Protein AF-A0A8C8W284-F1 (afdb_monomer_lite)

Radius of gyration: 21.2 Å; chains: 1; bounding box: 63×49×39 Å

InterPro domains:
  IPR000068 GPCR, family 3, extracellular calcium-sensing receptor-related [PTHR24061] (2-99)
  IPR004073 GPCR, family 3, vomeronasal receptor, type 2 [PR01535] (11-28)
  IPR004073 GPCR, family 3, vomeronasal receptor, type 2 [PR01535] (68-81)
  IPR004073 GPCR, family 3, vomeronasal receptor, type 2 [PR01535] (90-102)
  IPR011500 GPCR, family 3, nine cysteines domain [PF07562] (58-98)
  IPR028082 Periplasmic binding protein-like I [SSF53822] (1-51)
  IPR038550 GPCR, family 3, nine cysteines domain superfamily [G3DSA:2.10.50.30] (60-115)

Sequence (118 aa):
MNQRENLQAEYDIFQIWTFPNGFGLKVKIGEYSPYFPHGQQLHLYEDMIEWATGSRQMPPSVCSADCGPGFRKFLQEGIAACCFDCIPCPENEVSNETSEWPIVIEILIIKPQCEGIP

pLDDT: mean 75.34, std 16.66, range [28.77, 94.44]

Organism: Peromyscus maniculatus bairdii (NCBI:txid230844)

Structure (mmCIF, N/CA/C/O backbone):
data_AF-A0A8C8W284-F1
#
_entry.id   AF-A0A8C8W284-F1
#
loop_
_atom_site.group_PDB
_atom_site.id
_atom_site.type_symbol
_atom_site.label_atom_id
_atom_site.label_alt_id
_atom_site.label_comp_id
_atom_site.label_asym_id
_atom_site.label_entity_id
_atom_site.label_seq_id
_atom_site.pdbx_PDB_ins_code
_atom_site.Cartn_x
_atom_site.Cartn_y
_atom_site.Cartn_z
_atom_site.occupancy
_atom_site.B_iso_or_equiv
_atom_site.auth_seq_id
_atom_site.auth_comp_id
_atom_site.auth_asym_id
_atom_site.auth_atom_id
_atom_site.pdbx_PDB_model_num
ATOM 1 N N . MET A 1 1 ? 35.512 24.081 -9.478 1.00 39.09 1 MET A N 1
ATOM 2 C CA . MET A 1 1 ? 35.175 22.705 -9.896 1.00 39.09 1 MET A CA 1
ATOM 3 C C . MET A 1 1 ? 34.786 21.926 -8.654 1.00 39.09 1 MET A C 1
ATOM 5 O O . MET A 1 1 ? 35.668 21.508 -7.920 1.00 39.09 1 MET A O 1
ATOM 9 N N . ASN A 1 2 ? 33.496 21.843 -8.343 1.00 44.72 2 ASN A N 1
ATOM 10 C CA . ASN A 1 2 ? 33.002 20.983 -7.271 1.00 44.72 2 ASN A CA 1
ATOM 11 C C . ASN A 1 2 ? 31.501 20.787 -7.467 1.00 44.72 2 ASN A C 1
ATOM 13 O O . ASN A 1 2 ? 30.723 21.628 -7.030 1.00 44.72 2 ASN A O 1
ATOM 17 N N . GLN A 1 3 ? 31.106 19.712 -8.137 1.00 47.75 3 GLN A N 1
ATOM 18 C CA . GLN A 1 3 ? 29.785 19.136 -7.954 1.00 47.75 3 GLN A CA 1
ATOM 19 C C . GLN A 1 3 ? 29.983 17.631 -7.928 1.00 47.75 3 GLN A C 1
ATOM 21 O O . GLN A 1 3 ? 30.464 17.046 -8.892 1.00 47.75 3 GLN A O 1
ATOM 26 N N . ARG A 1 4 ? 29.685 17.024 -6.776 1.00 52.28 4 ARG A N 1
ATOM 27 C CA . ARG A 1 4 ? 29.384 15.599 -6.703 1.00 52.28 4 ARG A CA 1
ATOM 28 C C . ARG A 1 4 ? 28.293 15.363 -7.740 1.00 52.28 4 ARG A C 1
ATOM 30 O O . ARG A 1 4 ? 27.173 15.819 -7.529 1.00 52.28 4 ARG A O 1
ATOM 37 N N . GLU A 1 5 ? 28.646 14.751 -8.863 1.00 54.53 5 GLU A N 1
ATOM 38 C CA . GLU A 1 5 ? 27.683 14.255 -9.836 1.00 54.53 5 GLU A CA 1
ATOM 39 C C . GLU A 1 5 ? 26.745 13.323 -9.070 1.00 54.53 5 GLU A C 1
ATOM 41 O O . GLU A 1 5 ? 27.113 12.220 -8.665 1.00 54.53 5 GLU A O 1
ATOM 46 N N . ASN A 1 6 ? 25.560 13.832 -8.746 1.00 58.44 6 ASN A N 1
ATOM 47 C CA . ASN A 1 6 ? 24.492 13.043 -8.172 1.00 58.44 6 ASN A CA 1
ATOM 48 C C . ASN A 1 6 ? 24.008 12.160 -9.320 1.00 58.44 6 ASN A C 1
ATOM 50 O O . ASN A 1 6 ? 23.212 12.604 -10.146 1.00 58.44 6 ASN A O 1
ATOM 54 N N . LEU A 1 7 ? 24.597 10.970 -9.446 1.00 63.91 7 LEU A N 1
ATOM 55 C CA . LEU A 1 7 ? 24.172 9.958 -10.404 1.00 63.91 7 LEU A CA 1
ATOM 56 C C . LEU A 1 7 ? 22.776 9.497 -9.981 1.00 63.91 7 LEU A C 1
ATOM 58 O O . LEU A 1 7 ? 22.605 8.530 -9.242 1.00 63.91 7 LEU A O 1
ATOM 62 N N . GLN A 1 8 ? 21.778 10.264 -10.397 1.00 73.75 8 GLN A N 1
ATOM 63 C CA . GLN A 1 8 ? 20.377 9.920 -10.288 1.00 73.75 8 GLN A CA 1
ATOM 64 C C . GLN A 1 8 ? 20.140 8.721 -11.209 1.00 73.75 8 GLN A C 1
ATOM 66 O O . GLN A 1 8 ? 20.090 8.865 -12.422 1.00 73.75 8 GLN A O 1
ATOM 71 N N . ALA A 1 9 ? 20.112 7.525 -10.625 1.00 83.12 9 ALA A N 1
ATOM 72 C CA . ALA A 1 9 ? 19.961 6.281 -11.364 1.00 83.12 9 ALA A CA 1
ATOM 73 C C . ALA A 1 9 ? 18.483 5.945 -11.594 1.00 83.12 9 ALA A C 1
ATOM 75 O O . ALA A 1 9 ? 17.633 6.198 -10.736 1.00 83.12 9 ALA A O 1
ATOM 76 N N . GLU A 1 10 ? 18.209 5.347 -12.748 1.00 92.56 10 GLU A N 1
ATOM 77 C CA . GLU A 1 10 ? 16.928 4.726 -13.070 1.00 92.56 10 GLU A CA 1
ATOM 78 C C . GLU A 1 10 ? 16.931 3.271 -12.593 1.00 92.56 10 GLU A C 1
ATOM 80 O O . GLU A 1 10 ? 17.978 2.615 -12.567 1.00 92.56 10 GLU A O 1
ATOM 85 N N . TYR A 1 11 ? 15.765 2.764 -12.200 1.00 92.06 11 TYR A N 1
ATOM 86 C CA . TYR A 1 11 ? 15.625 1.406 -11.682 1.00 92.06 11 TYR A CA 1
ATOM 87 C C . TYR A 1 11 ? 14.472 0.680 -12.359 1.00 92.06 11 TYR A C 1
ATOM 89 O O . TYR A 1 11 ? 13.357 1.186 -12.405 1.00 92.06 11 TYR A O 1
ATOM 97 N N . ASP A 1 12 ? 14.720 -0.551 -12.796 1.00 94.25 12 ASP A N 1
ATOM 98 C CA . ASP A 1 12 ? 13.664 -1.479 -13.187 1.00 94.25 12 ASP A CA 1
ATOM 99 C C . ASP A 1 12 ? 13.098 -2.190 -11.951 1.00 94.25 12 ASP A C 1
ATOM 101 O O . ASP A 1 12 ? 13.844 -2.693 -11.102 1.00 94.25 12 ASP A O 1
ATOM 105 N N . ILE A 1 13 ? 11.774 -2.294 -11.874 1.00 93.44 13 ILE A N 1
ATOM 106 C CA . ILE A 1 13 ? 11.057 -2.960 -10.784 1.00 93.44 13 ILE A CA 1
ATOM 107 C C . ILE A 1 13 ? 10.578 -4.317 -11.280 1.00 93.44 13 ILE A C 1
ATOM 109 O O . ILE A 1 13 ? 9.934 -4.423 -12.325 1.00 93.44 13 ILE A O 1
ATOM 113 N N . PHE A 1 14 ? 10.879 -5.369 -10.520 1.00 92.31 14 PHE A N 1
ATOM 114 C CA . PHE A 1 14 ? 10.547 -6.739 -10.889 1.00 92.31 14 PHE A CA 1
ATOM 115 C C . PHE A 1 14 ? 9.738 -7.443 -9.809 1.00 92.31 14 PHE A C 1
ATOM 117 O O . PHE A 1 14 ? 10.012 -7.292 -8.619 1.00 92.31 14 PHE A O 1
ATOM 124 N N . GLN A 1 15 ? 8.818 -8.296 -10.246 1.00 90.69 15 GLN A N 1
ATOM 125 C CA . GLN A 1 15 ? 8.136 -9.273 -9.412 1.00 90.69 15 GLN A CA 1
ATOM 126 C C . GLN A 1 15 ? 8.658 -10.675 -9.734 1.00 90.69 15 GLN A C 1
ATOM 128 O O . GLN A 1 15 ? 8.998 -10.977 -10.880 1.00 90.69 15 GLN A O 1
ATOM 133 N N . ILE A 1 16 ? 8.737 -11.535 -8.720 1.00 89.56 16 ILE A N 1
ATOM 134 C CA . ILE A 1 16 ? 9.076 -12.949 -8.895 1.00 89.56 16 ILE A CA 1
ATOM 135 C C . ILE A 1 16 ? 7.788 -13.753 -8.761 1.00 89.56 16 ILE A C 1
ATOM 137 O O . ILE A 1 16 ? 7.183 -13.786 -7.691 1.00 89.56 16 ILE A O 1
ATOM 141 N N . TRP A 1 17 ? 7.371 -14.392 -9.846 1.00 87.00 17 TRP A N 1
ATOM 142 C CA . TRP A 1 17 ? 6.216 -15.279 -9.869 1.00 87.00 17 TRP A CA 1
ATOM 143 C C . TRP A 1 17 ? 6.655 -16.693 -9.537 1.00 87.00 17 TRP A C 1
ATOM 145 O O . TRP A 1 17 ? 7.441 -17.290 -10.275 1.00 87.00 17 TRP A O 1
ATOM 155 N N . THR A 1 18 ? 6.140 -17.222 -8.434 1.00 84.31 18 THR A N 1
ATOM 156 C CA . THR A 1 18 ? 6.424 -18.587 -7.992 1.00 84.31 18 THR A CA 1
ATOM 157 C C . THR A 1 18 ? 5.298 -19.501 -8.444 1.00 84.31 18 THR A C 1
ATOM 159 O O . THR A 1 18 ? 4.155 -19.360 -8.012 1.00 84.31 18 THR A O 1
ATOM 162 N N . PHE A 1 19 ? 5.624 -20.456 -9.303 1.00 82.00 19 PHE A N 1
ATOM 163 C CA . PHE A 1 19 ? 4.684 -21.456 -9.786 1.00 82.00 19 PHE A CA 1
ATOM 164 C C . PHE A 1 19 ? 4.695 -22.699 -8.878 1.00 82.00 19 PHE A C 1
ATOM 166 O O . PHE A 1 19 ? 5.719 -23.004 -8.260 1.00 82.00 19 PHE A O 1
ATOM 173 N N . PRO A 1 20 ? 3.590 -23.471 -8.809 1.00 80.06 20 PRO A N 1
ATOM 174 C CA . PRO A 1 20 ? 3.477 -24.638 -7.923 1.00 80.06 20 PRO A CA 1
ATOM 175 C C . PRO A 1 20 ? 4.546 -25.721 -8.138 1.00 80.06 20 PRO A C 1
ATOM 177 O O . PRO A 1 20 ? 4.829 -26.506 -7.241 1.00 80.06 20 PRO A O 1
ATOM 180 N N . ASN A 1 21 ? 5.155 -25.765 -9.323 1.00 84.50 21 ASN A N 1
ATOM 181 C CA . ASN A 1 21 ? 6.250 -26.671 -9.675 1.00 84.50 21 ASN A CA 1
ATOM 182 C C . ASN A 1 21 ? 7.631 -26.203 -9.163 1.00 84.50 21 ASN A C 1
ATOM 184 O O . ASN A 1 21 ? 8.641 -26.806 -9.518 1.00 84.50 21 ASN A O 1
ATOM 188 N N . GLY A 1 22 ? 7.690 -25.129 -8.368 1.00 79.38 22 GLY A N 1
ATOM 189 C CA . GLY A 1 22 ? 8.933 -24.543 -7.859 1.00 79.38 22 GLY A CA 1
ATOM 190 C C . GLY A 1 22 ? 9.680 -23.682 -8.880 1.00 79.38 22 GLY A C 1
ATOM 191 O O . GLY A 1 22 ? 10.789 -23.230 -8.602 1.00 79.38 22 GLY A O 1
ATOM 192 N N . PHE A 1 23 ? 9.097 -23.443 -10.059 1.00 85.31 23 PHE A N 1
ATOM 193 C CA . PHE A 1 23 ? 9.660 -22.535 -11.051 1.00 85.31 23 PHE A CA 1
ATOM 194 C C . PHE A 1 23 ? 9.403 -21.080 -10.647 1.00 85.31 23 PHE A C 1
ATOM 196 O O . PHE A 1 23 ? 8.294 -20.731 -10.246 1.00 85.31 23 PHE A O 1
ATOM 203 N N . GLY A 1 24 ? 10.427 -20.236 -10.768 1.00 87.69 24 GLY A N 1
ATOM 204 C CA . GLY A 1 24 ? 10.344 -18.800 -10.523 1.00 87.69 24 GLY A CA 1
ATOM 205 C C . GLY A 1 24 ? 10.544 -18.019 -11.817 1.00 87.69 24 GLY A C 1
ATOM 206 O O . GLY A 1 24 ? 11.563 -18.204 -12.482 1.00 87.69 24 GLY A O 1
ATOM 207 N N . LEU A 1 25 ? 9.615 -17.127 -12.162 1.00 89.31 25 LEU A N 1
ATOM 208 C CA . LEU A 1 25 ? 9.769 -16.206 -13.290 1.00 89.31 25 LEU A CA 1
ATOM 209 C C . LEU A 1 25 ? 9.959 -14.779 -12.784 1.00 89.31 25 LEU A C 1
ATOM 211 O O . LEU A 1 25 ? 9.135 -14.269 -12.032 1.00 89.31 25 LEU A O 1
ATOM 215 N N . LYS A 1 26 ? 11.035 -14.120 -13.220 1.00 91.19 26 LYS A N 1
ATOM 216 C CA . LYS A 1 26 ? 11.270 -12.699 -12.948 1.00 91.19 26 LYS A CA 1
ATOM 217 C C . LYS A 1 26 ? 10.612 -11.862 -14.046 1.00 91.19 26 LYS A C 1
ATOM 219 O O . LYS A 1 26 ? 11.055 -11.908 -15.192 1.00 91.19 26 LYS A O 1
ATOM 224 N N . VAL A 1 27 ? 9.590 -11.091 -13.691 1.00 91.00 27 VAL A N 1
ATOM 225 C CA . VAL A 1 27 ? 8.801 -10.256 -14.612 1.00 91.00 27 VAL A CA 1
ATOM 226 C C . VAL A 1 27 ? 9.027 -8.784 -14.272 1.00 91.00 27 VAL A C 1
ATOM 228 O O . VAL A 1 27 ? 8.962 -8.419 -13.099 1.00 91.00 27 VAL A O 1
ATOM 231 N N . LYS A 1 28 ? 9.339 -7.934 -15.264 1.00 92.56 28 LYS A N 1
ATOM 232 C CA . LYS A 1 28 ? 9.420 -6.473 -15.064 1.00 92.56 28 LYS A CA 1
ATOM 233 C C . LYS A 1 28 ? 7.995 -5.941 -14.928 1.00 92.56 28 LYS A C 1
ATOM 235 O O . LYS A 1 28 ? 7.198 -6.132 -15.837 1.00 92.56 28 LYS A O 1
ATOM 240 N N . ILE A 1 29 ? 7.699 -5.281 -13.814 1.00 93.50 29 ILE A N 1
ATOM 241 C CA . ILE A 1 29 ? 6.369 -4.735 -13.493 1.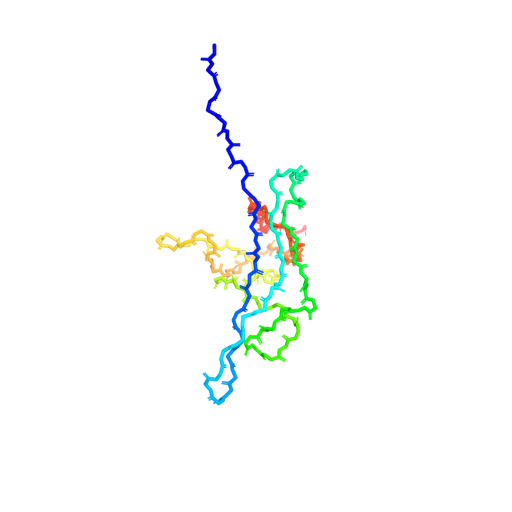00 93.50 29 ILE A CA 1
ATOM 242 C C . ILE A 1 29 ? 6.360 -3.208 -13.407 1.00 93.50 29 ILE A C 1
ATOM 244 O O . ILE A 1 29 ? 5.324 -2.612 -13.139 1.00 93.50 29 ILE A O 1
ATOM 248 N N . GLY A 1 30 ? 7.502 -2.560 -13.623 1.00 92.75 30 GLY A N 1
ATOM 249 C CA . GLY A 1 30 ? 7.568 -1.110 -13.624 1.00 92.75 30 GLY A CA 1
ATOM 250 C C . GLY A 1 30 ? 8.984 -0.576 -13.664 1.00 92.75 30 GLY A C 1
ATOM 251 O O . GLY A 1 30 ? 9.950 -1.323 -13.843 1.00 92.75 30 GLY A O 1
ATOM 252 N N . GLU A 1 31 ? 9.085 0.728 -13.482 1.00 94.44 31 GLU A N 1
ATOM 253 C CA . GLU A 1 31 ? 10.331 1.474 -13.496 1.00 94.44 31 GLU A CA 1
ATOM 254 C C . GLU A 1 31 ? 10.240 2.717 -12.615 1.00 94.44 31 GLU A C 1
ATOM 256 O O . GLU A 1 31 ? 9.165 3.273 -12.378 1.00 94.44 31 GLU A O 1
ATOM 261 N N . TYR A 1 32 ? 11.391 3.134 -12.108 1.00 91.81 32 TYR A N 1
ATOM 262 C CA . TYR A 1 32 ? 11.562 4.372 -11.376 1.00 91.81 32 TYR A CA 1
ATOM 263 C C . TYR A 1 32 ? 12.580 5.243 -12.097 1.00 91.81 32 TYR A C 1
ATOM 265 O O . TYR A 1 32 ? 13.698 4.794 -12.364 1.00 91.81 32 TYR A O 1
ATOM 273 N N . SER A 1 33 ? 12.220 6.500 -12.342 1.00 91.69 33 SER A N 1
ATOM 274 C CA . SER A 1 33 ? 13.128 7.489 -12.906 1.00 91.69 33 SER A CA 1
ATOM 275 C C . SER A 1 33 ? 13.036 8.810 -12.131 1.00 91.69 33 SER A C 1
ATOM 277 O O . SER A 1 33 ? 11.972 9.431 -12.062 1.00 91.69 33 SER A O 1
ATOM 279 N N . PRO A 1 34 ? 14.147 9.271 -11.526 1.00 88.81 34 PRO A N 1
ATOM 280 C CA . PRO A 1 34 ? 14.167 10.486 -10.712 1.00 88.81 34 PRO A CA 1
ATOM 281 C C . PRO A 1 34 ? 13.996 11.768 -11.540 1.00 88.81 34 PRO A C 1
ATOM 283 O O . PRO A 1 34 ? 13.799 12.834 -10.958 1.00 88.81 34 PRO A O 1
ATOM 286 N N . TYR A 1 35 ? 14.068 11.666 -12.871 1.00 87.75 35 TYR A N 1
ATOM 287 C CA . TYR A 1 35 ? 13.972 12.786 -13.803 1.00 87.75 35 TYR A CA 1
ATOM 288 C C . TYR A 1 35 ? 12.536 13.287 -14.018 1.00 87.75 35 TYR A C 1
ATOM 290 O O . TYR A 1 35 ? 12.348 14.377 -14.560 1.00 87.75 35 TYR A O 1
ATOM 298 N N . PHE A 1 36 ? 11.524 12.525 -13.592 1.00 84.56 36 PHE A N 1
ATOM 299 C CA . PHE A 1 36 ? 10.126 12.951 -13.654 1.00 84.56 36 PHE A CA 1
ATOM 300 C C . PHE A 1 36 ? 9.735 13.873 -12.486 1.00 84.56 36 PHE A C 1
ATOM 302 O O . PHE A 1 36 ? 10.378 13.851 -11.430 1.00 84.56 36 PHE A O 1
ATOM 309 N N . PRO A 1 37 ? 8.659 14.672 -12.640 1.00 86.62 37 PRO A N 1
ATOM 310 C CA . PRO A 1 37 ? 8.096 15.465 -11.552 1.00 86.62 37 PRO A CA 1
ATOM 311 C C . PRO A 1 37 ? 7.746 14.619 -10.321 1.00 86.62 37 PRO A C 1
ATOM 313 O O . PRO A 1 37 ? 7.407 13.437 -10.429 1.00 86.62 37 PRO A O 1
ATOM 316 N N . HIS A 1 38 ? 7.777 15.246 -9.142 1.00 82.06 38 HIS A N 1
ATOM 317 C CA . HIS A 1 38 ? 7.348 14.610 -7.896 1.00 82.06 38 HIS A CA 1
ATOM 318 C C . HIS A 1 38 ? 5.955 13.979 -8.046 1.00 82.06 38 HIS A C 1
ATOM 320 O O . HIS A 1 38 ? 5.031 14.606 -8.560 1.00 82.06 38 HIS A O 1
ATOM 326 N N . GLY A 1 39 ? 5.830 12.723 -7.610 1.00 81.56 39 GLY A N 1
ATOM 327 C CA . GLY A 1 39 ? 4.605 11.924 -7.734 1.00 81.56 39 GLY A CA 1
ATOM 328 C C . GLY A 1 39 ? 4.482 11.119 -9.035 1.00 81.56 39 GLY A C 1
ATOM 329 O O . GLY A 1 39 ? 3.635 10.238 -9.105 1.00 81.56 39 GLY A O 1
ATOM 330 N N . GLN A 1 40 ? 5.338 11.361 -10.0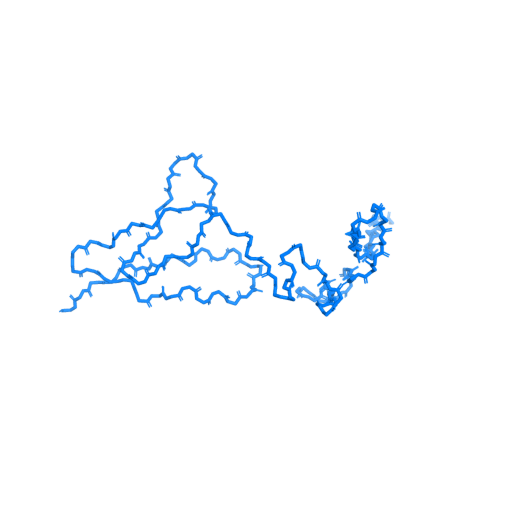35 1.00 84.88 40 GLN A N 1
ATOM 331 C CA . GLN A 1 40 ? 5.345 10.638 -11.322 1.00 84.88 40 GLN A CA 1
ATOM 332 C C . GLN A 1 40 ? 6.635 9.841 -11.562 1.00 84.88 40 GLN A C 1
ATOM 334 O O . GLN A 1 40 ? 6.827 9.255 -12.621 1.00 84.88 40 GLN A O 1
ATOM 339 N N . GLN A 1 41 ? 7.534 9.825 -10.580 1.00 90.69 41 GLN A N 1
ATOM 340 C CA . GLN A 1 41 ? 8.835 9.158 -10.674 1.00 90.69 41 GLN A CA 1
ATOM 341 C C . GLN A 1 41 ? 8.725 7.634 -10.690 1.00 90.69 41 GLN A C 1
ATOM 343 O O . GLN A 1 41 ? 9.641 6.971 -11.161 1.00 90.69 41 GLN A O 1
ATOM 348 N N . LEU A 1 42 ? 7.624 7.086 -10.174 1.00 91.19 42 LEU A N 1
ATOM 349 C CA . LEU A 1 42 ? 7.335 5.661 -10.147 1.00 91.19 42 LEU A CA 1
ATOM 350 C C . LEU A 1 42 ? 6.245 5.345 -11.169 1.00 91.19 42 LEU A C 1
ATOM 352 O O . LEU A 1 42 ? 5.150 5.901 -11.094 1.00 91.19 42 LEU A O 1
ATOM 356 N N . HIS A 1 43 ? 6.525 4.405 -12.064 1.00 90.69 43 HIS A N 1
ATOM 357 C CA . HIS A 1 43 ? 5.554 3.886 -13.013 1.00 90.69 43 HIS A CA 1
ATOM 358 C C . HIS A 1 43 ? 5.431 2.371 -12.846 1.00 90.69 43 HIS A C 1
ATOM 360 O O . HIS A 1 43 ? 6.423 1.646 -12.934 1.00 90.69 43 HIS A O 1
ATOM 366 N N . LEU A 1 44 ? 4.217 1.890 -12.581 1.00 89.69 44 LEU A N 1
ATOM 367 C CA . LEU A 1 44 ? 3.907 0.474 -12.395 1.00 89.69 44 LEU A CA 1
ATOM 368 C C . LEU A 1 44 ? 2.861 0.040 -13.423 1.00 89.69 44 LEU A C 1
ATOM 370 O O . LEU A 1 44 ? 1.878 0.739 -13.654 1.00 89.69 44 LEU A O 1
ATOM 374 N N . TYR A 1 45 ? 3.060 -1.132 -14.015 1.00 88.44 45 TYR A N 1
ATOM 375 C CA . TYR A 1 45 ? 2.092 -1.759 -14.906 1.00 88.44 45 TYR A CA 1
ATOM 376 C C . TYR A 1 45 ? 1.158 -2.637 -14.068 1.00 88.44 45 TYR A C 1
ATOM 378 O O . TYR A 1 45 ? 1.429 -3.821 -13.881 1.00 88.44 45 TYR A O 1
ATOM 386 N N . GLU A 1 46 ? 0.080 -2.060 -13.531 1.00 82.81 46 GLU A N 1
ATOM 387 C CA . GLU A 1 46 ? -0.839 -2.753 -12.607 1.00 82.81 46 GLU A CA 1
ATOM 388 C C . GLU A 1 46 ? -1.384 -4.075 -13.171 1.00 82.81 46 GLU A C 1
ATOM 390 O O . GLU A 1 46 ? -1.444 -5.071 -12.454 1.00 82.81 46 GLU A O 1
ATOM 395 N N . ASP A 1 47 ? -1.673 -4.123 -14.475 1.00 83.69 47 ASP A N 1
ATOM 396 C CA . ASP A 1 47 ? -2.150 -5.327 -15.171 1.00 83.69 47 ASP A CA 1
ATOM 397 C C . ASP A 1 47 ? -1.129 -6.481 -15.201 1.00 83.69 47 ASP A C 1
ATOM 399 O O . ASP A 1 47 ? -1.493 -7.617 -15.511 1.00 83.69 47 ASP A O 1
ATOM 403 N N . MET A 1 48 ? 0.148 -6.204 -14.916 1.00 84.06 48 MET A N 1
ATOM 404 C CA . MET A 1 48 ? 1.225 -7.199 -14.859 1.00 84.06 48 MET A CA 1
ATOM 405 C C . MET A 1 48 ? 1.559 -7.641 -13.430 1.00 84.06 48 MET A C 1
ATOM 407 O O . MET A 1 48 ? 2.473 -8.444 -13.249 1.00 84.06 48 MET A O 1
ATOM 411 N N . ILE A 1 49 ? 0.881 -7.113 -12.410 1.00 85.00 49 ILE A N 1
ATOM 412 C CA . ILE A 1 49 ? 1.147 -7.475 -11.017 1.00 85.00 49 ILE A CA 1
ATOM 413 C C . ILE A 1 49 ? 0.248 -8.645 -10.624 1.00 85.00 49 ILE A C 1
ATOM 415 O O . ILE A 1 49 ? -0.976 -8.536 -10.600 1.00 85.00 49 ILE A O 1
ATOM 419 N N . GLU A 1 50 ? 0.869 -9.762 -10.257 1.00 83.50 50 GLU A N 1
ATOM 420 C CA . GLU A 1 50 ? 0.164 -10.944 -9.764 1.00 83.50 50 GLU A CA 1
ATOM 421 C C . GLU A 1 50 ? 0.206 -10.974 -8.235 1.00 83.50 50 GLU A C 1
ATOM 423 O O . GLU A 1 50 ? 1.274 -11.052 -7.621 1.00 83.50 50 GLU A O 1
ATOM 428 N N . TRP A 1 51 ? -0.959 -10.905 -7.595 1.00 83.69 51 TRP A N 1
ATOM 429 C CA . TRP A 1 51 ? -1.062 -10.948 -6.138 1.00 83.69 51 TRP A CA 1
ATOM 430 C C . TRP A 1 51 ? -1.242 -12.379 -5.635 1.00 83.69 51 TRP A C 1
ATOM 432 O O . TRP A 1 51 ? -1.984 -13.178 -6.204 1.00 83.69 51 TRP A O 1
ATOM 442 N N . ALA A 1 52 ? -0.626 -12.693 -4.493 1.00 75.00 52 ALA A N 1
ATOM 443 C CA . ALA A 1 52 ? -0.715 -14.020 -3.873 1.00 75.00 52 ALA A CA 1
ATOM 444 C C . ALA A 1 52 ? -2.146 -14.422 -3.462 1.00 75.00 52 ALA A C 1
ATOM 446 O O . ALA A 1 52 ? -2.417 -15.596 -3.228 1.00 75.00 52 ALA A O 1
ATOM 447 N N . THR A 1 53 ? -3.067 -13.461 -3.380 1.00 72.25 53 THR A N 1
ATOM 448 C CA . THR A 1 53 ? -4.491 -13.683 -3.102 1.00 72.25 53 THR A CA 1
ATOM 449 C C . THR A 1 53 ? -5.243 -14.321 -4.274 1.00 72.25 53 THR A C 1
ATOM 451 O O . THR A 1 53 ? -6.388 -14.731 -4.096 1.00 72.25 53 THR A O 1
ATOM 454 N N . GLY A 1 54 ? -4.642 -14.393 -5.470 1.00 72.31 54 GLY A N 1
ATOM 455 C CA . GLY A 1 54 ? -5.309 -14.854 -6.694 1.00 72.31 54 GLY A CA 1
ATOM 456 C C . GLY A 1 54 ? -6.313 -13.846 -7.270 1.00 72.31 54 GLY A C 1
ATOM 457 O O . GLY A 1 54 ? -7.014 -14.152 -8.232 1.00 72.31 54 GLY A O 1
ATOM 458 N N . SER A 1 55 ? -6.396 -12.646 -6.686 1.00 73.50 55 SER A N 1
ATOM 459 C CA . SER A 1 55 ? -7.189 -11.522 -7.184 1.00 73.50 55 SER A CA 1
ATOM 460 C C . SER A 1 55 ? -6.305 -10.534 -7.938 1.00 73.50 55 SER A C 1
ATOM 462 O O . SER A 1 55 ? -5.177 -10.282 -7.533 1.00 73.50 55 SER A O 1
ATOM 464 N N . ARG A 1 56 ? -6.850 -9.871 -8.966 1.00 73.69 56 ARG A N 1
ATOM 465 C CA . ARG A 1 56 ? -6.189 -8.703 -9.586 1.00 73.69 56 ARG A CA 1
ATOM 466 C C . ARG A 1 56 ? -6.213 -7.453 -8.702 1.00 73.69 56 ARG A C 1
ATOM 468 O O . ARG A 1 56 ? -5.501 -6.496 -8.963 1.00 73.69 56 ARG A O 1
ATOM 475 N N . GLN A 1 57 ? -7.047 -7.451 -7.664 1.00 77.44 57 GLN A N 1
ATOM 476 C CA . GLN A 1 57 ? -7.115 -6.354 -6.707 1.00 77.44 57 GLN A CA 1
ATOM 477 C C . GLN A 1 57 ? -5.932 -6.411 -5.742 1.00 77.44 57 GLN A C 1
ATOM 479 O O . GLN A 1 57 ? -5.632 -7.476 -5.196 1.00 77.44 57 GLN A O 1
ATOM 484 N N . MET A 1 58 ? -5.312 -5.249 -5.524 1.00 79.06 58 MET A N 1
ATOM 485 C CA . MET A 1 58 ? -4.255 -5.058 -4.538 1.00 79.06 58 MET A CA 1
ATOM 486 C C . MET A 1 58 ? -4.768 -5.434 -3.142 1.00 79.06 58 MET A C 1
ATOM 488 O O . MET A 1 58 ? -5.788 -4.892 -2.706 1.00 79.06 58 MET A O 1
ATOM 492 N N . PRO A 1 59 ? -4.087 -6.342 -2.424 1.00 77.81 59 PRO A N 1
ATOM 493 C CA . PRO A 1 59 ? -4.483 -6.689 -1.075 1.00 77.81 59 PRO A CA 1
ATOM 494 C C . PRO A 1 59 ? -4.249 -5.494 -0.141 1.00 77.81 59 PRO A C 1
ATOM 496 O O . PRO A 1 59 ? -3.223 -4.814 -0.251 1.00 77.81 59 PRO A O 1
ATOM 499 N N . PRO A 1 60 ? -5.160 -5.237 0.810 1.00 79.56 60 PRO A N 1
ATOM 500 C CA . PRO A 1 60 ? -4.928 -4.220 1.819 1.00 79.56 60 PRO A CA 1
ATOM 501 C C . PRO A 1 60 ? -3.726 -4.621 2.684 1.00 79.56 60 PRO A C 1
ATOM 503 O O . PRO A 1 60 ? -3.657 -5.737 3.195 1.00 79.56 60 PRO A O 1
ATOM 506 N N . SER A 1 61 ? -2.788 -3.693 2.867 1.00 81.81 61 SER A N 1
ATOM 507 C CA . SER A 1 61 ? -1.619 -3.858 3.741 1.00 81.81 61 SER A CA 1
ATOM 508 C C . SER A 1 61 ? -1.687 -2.872 4.909 1.00 81.81 61 SER A C 1
ATOM 510 O O . SER A 1 61 ? -0.773 -2.075 5.126 1.00 81.81 61 SER A O 1
ATOM 512 N N . VAL A 1 62 ? -2.800 -2.897 5.641 1.00 80.44 62 VAL A N 1
ATOM 513 C CA . VAL A 1 62 ? -3.042 -2.031 6.803 1.00 80.44 62 VAL A CA 1
ATOM 514 C C . VAL A 1 62 ? -2.922 -2.823 8.102 1.00 80.44 62 VAL A C 1
ATOM 516 O O . VAL A 1 62 ? -3.268 -4.000 8.151 1.00 80.44 62 VAL A O 1
ATOM 519 N N . CYS A 1 63 ? -2.426 -2.176 9.159 1.00 80.81 63 CYS A N 1
ATOM 520 C CA . CYS A 1 63 ? -2.347 -2.780 10.492 1.00 80.81 63 CYS A CA 1
ATOM 521 C C . CYS A 1 63 ? -3.726 -2.865 11.161 1.00 80.81 63 CYS A C 1
ATOM 523 O O . CYS A 1 63 ? -4.091 -3.893 11.723 1.00 80.81 63 CYS A O 1
ATOM 525 N N . SER A 1 64 ? -4.496 -1.783 11.039 1.00 82.81 64 SER A N 1
ATOM 526 C CA . SER A 1 64 ? -5.871 -1.671 11.512 1.00 82.81 64 SER A CA 1
ATOM 527 C C . SER A 1 64 ? -6.752 -1.224 10.356 1.00 82.81 64 SER A C 1
ATOM 529 O O . SER A 1 64 ? -6.380 -0.319 9.608 1.00 82.81 64 SER A O 1
ATOM 531 N N . ALA A 1 65 ? -7.916 -1.855 10.208 1.00 83.25 65 ALA A N 1
ATOM 532 C CA . ALA A 1 65 ? -8.936 -1.383 9.280 1.00 83.25 65 ALA A CA 1
ATOM 533 C C . ALA A 1 65 ? -9.476 -0.018 9.729 1.00 83.25 65 ALA A C 1
ATOM 535 O O . ALA A 1 65 ? -9.434 0.319 10.915 1.00 83.25 65 ALA A O 1
ATOM 536 N N . ASP A 1 66 ? -9.992 0.767 8.788 1.00 78.44 66 ASP A N 1
ATOM 537 C CA . ASP A 1 66 ? -10.610 2.046 9.113 1.00 78.44 66 ASP A CA 1
ATOM 538 C C . ASP A 1 66 ? -11.846 1.877 10.008 1.00 78.44 66 ASP A C 1
ATOM 540 O O . ASP A 1 66 ? -12.598 0.906 9.909 1.00 78.44 66 ASP A O 1
ATOM 544 N N . CYS A 1 67 ? -12.043 2.840 10.910 1.00 80.62 67 CYS A N 1
ATOM 545 C CA . CYS A 1 67 ? -13.177 2.824 11.823 1.00 80.62 67 CYS A CA 1
ATOM 546 C C . CYS A 1 67 ? -14.447 3.241 11.087 1.00 80.62 67 CYS A C 1
ATOM 548 O O . CYS A 1 67 ? -14.462 4.256 10.394 1.00 80.62 67 CYS A O 1
ATOM 550 N N . GLY A 1 68 ? -15.512 2.462 11.264 1.00 79.25 68 GLY A N 1
ATOM 551 C CA . GLY A 1 68 ? -16.826 2.803 10.736 1.00 79.25 68 GLY A CA 1
ATOM 552 C C . GLY A 1 68 ? -17.496 3.957 11.495 1.00 79.25 68 GLY A C 1
ATOM 553 O O . GLY A 1 68 ? -16.989 4.409 12.530 1.00 79.25 68 GLY A O 1
ATOM 554 N N . PRO A 1 69 ? -18.668 4.405 11.015 1.00 79.25 69 PRO A N 1
ATOM 555 C CA . PRO A 1 69 ? -19.427 5.472 11.651 1.00 79.25 69 PRO A CA 1
ATOM 556 C C . PRO A 1 69 ? -19.706 5.200 13.132 1.00 79.25 69 PRO A C 1
ATOM 558 O O . PRO A 1 69 ? -19.997 4.071 13.529 1.00 79.25 69 PRO A O 1
ATOM 561 N N . GLY A 1 70 ? -19.612 6.244 13.956 1.00 79.25 70 GLY A N 1
ATOM 562 C CA . GLY A 1 70 ? -19.782 6.148 15.413 1.00 79.25 70 GLY A CA 1
ATOM 563 C C . GLY A 1 70 ? -18.566 5.618 16.189 1.00 79.25 70 GLY A C 1
ATOM 564 O O . GLY A 1 70 ? -18.629 5.537 17.415 1.00 79.25 70 GLY A O 1
ATOM 565 N N . PHE A 1 71 ? -17.452 5.304 15.517 1.00 82.06 71 PHE A N 1
ATOM 566 C CA . PHE A 1 71 ? -16.191 4.924 16.157 1.00 82.06 71 PHE A CA 1
ATOM 567 C C . PHE A 1 71 ? -15.076 5.927 15.840 1.00 82.06 71 PHE A C 1
ATOM 569 O O . PHE A 1 71 ? -14.973 6.446 14.727 1.00 82.06 71 PHE A O 1
ATOM 576 N N . ARG A 1 72 ? -14.197 6.164 16.817 1.00 82.50 72 ARG A N 1
ATOM 577 C CA . ARG A 1 72 ? -12.982 6.976 16.679 1.00 82.50 72 ARG A CA 1
ATOM 578 C C . ARG A 1 72 ? -11.727 6.122 16.803 1.00 82.50 72 ARG A C 1
ATOM 580 O O . ARG A 1 72 ? -11.698 5.146 17.553 1.00 82.50 72 ARG A O 1
ATOM 587 N N . LYS A 1 73 ? -10.668 6.544 16.108 1.00 80.75 73 LYS A N 1
ATOM 588 C CA . LYS A 1 73 ? -9.338 5.925 16.183 1.00 80.75 73 LYS A CA 1
ATOM 589 C C . LYS A 1 73 ? -8.681 6.264 17.524 1.00 80.75 73 LYS A C 1
ATOM 591 O O . LYS A 1 73 ? -8.547 7.440 17.876 1.00 80.75 73 LYS A O 1
ATOM 596 N N . PHE A 1 74 ? -8.245 5.247 18.255 1.00 84.00 74 PHE A N 1
ATOM 597 C CA . PHE A 1 74 ? -7.497 5.369 19.501 1.00 84.00 74 PHE A CA 1
ATOM 598 C C . PHE A 1 74 ? -6.098 4.784 19.322 1.00 84.00 74 PHE A C 1
ATOM 600 O O . PHE A 1 74 ? -5.938 3.605 19.019 1.00 84.00 74 PHE A O 1
ATOM 607 N N . LEU A 1 75 ? -5.082 5.631 19.494 1.00 81.25 75 LEU A N 1
ATOM 608 C CA . LEU A 1 75 ? -3.688 5.206 19.476 1.00 81.25 75 LEU A CA 1
ATOM 609 C C . LEU A 1 75 ? -3.278 4.819 20.897 1.00 81.25 75 LEU A C 1
ATOM 611 O O . LEU A 1 75 ? -3.225 5.680 21.777 1.00 81.25 75 LEU A O 1
ATOM 615 N N . GLN A 1 76 ? -2.984 3.541 21.112 1.00 79.25 76 GLN A N 1
ATOM 616 C CA .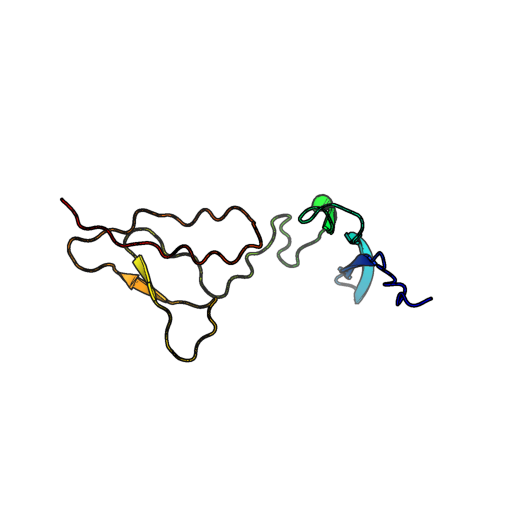 GLN A 1 76 ? -2.463 3.060 22.385 1.00 79.25 76 GLN A CA 1
ATOM 617 C C . GLN A 1 76 ? -0.947 3.292 22.467 1.00 79.25 76 GLN A C 1
ATOM 619 O O . GLN A 1 76 ? -0.215 3.099 21.493 1.00 79.25 76 GLN A O 1
ATOM 624 N N . GLU A 1 77 ? -0.463 3.693 23.644 1.00 80.44 77 GLU A N 1
ATOM 625 C CA . GLU A 1 77 ? 0.973 3.802 23.900 1.00 80.44 77 GLU A CA 1
ATOM 626 C C . GLU A 1 77 ? 1.668 2.450 23.690 1.00 80.44 77 GLU A C 1
ATOM 628 O O . GLU A 1 77 ? 1.208 1.411 24.162 1.00 80.44 77 GLU A O 1
ATOM 633 N N . GLY A 1 78 ? 2.797 2.467 22.979 1.00 80.31 78 GLY A N 1
ATOM 634 C CA . GLY A 1 78 ? 3.585 1.267 22.692 1.00 80.31 78 GLY A CA 1
ATOM 635 C C . GLY A 1 78 ? 3.225 0.539 21.393 1.00 80.31 78 GLY A C 1
ATOM 636 O O . GLY A 1 78 ? 3.913 -0.421 21.053 1.00 80.31 78 GLY A O 1
ATOM 637 N N . ILE A 1 79 ? 2.220 0.998 20.637 1.00 80.94 79 ILE A N 1
ATOM 638 C CA . ILE A 1 79 ? 1.900 0.472 19.299 1.00 80.94 79 ILE A CA 1
ATOM 639 C C . ILE A 1 79 ? 2.408 1.442 18.213 1.00 80.94 79 ILE A C 1
ATOM 641 O O . ILE A 1 79 ? 2.550 2.644 18.440 1.00 80.94 79 ILE A O 1
ATOM 645 N N . ALA A 1 80 ? 2.736 0.921 17.026 1.00 77.75 80 ALA A N 1
ATOM 646 C CA . ALA A 1 80 ? 3.127 1.727 15.871 1.00 77.75 80 ALA A CA 1
ATOM 647 C C . ALA A 1 80 ? 2.016 2.710 15.456 1.00 77.75 80 ALA A C 1
ATOM 649 O O . ALA A 1 80 ? 0.837 2.384 15.516 1.00 77.75 80 ALA A O 1
ATOM 650 N N . ALA A 1 81 ? 2.395 3.889 14.956 1.00 77.44 81 ALA A N 1
ATOM 651 C CA . ALA A 1 81 ? 1.460 4.977 14.642 1.00 77.44 81 ALA A CA 1
ATOM 652 C C . ALA A 1 81 ? 0.373 4.628 13.599 1.00 77.44 81 ALA A C 1
ATOM 654 O O . ALA A 1 81 ? -0.674 5.269 13.575 1.00 77.44 81 ALA A O 1
ATOM 655 N N . CYS A 1 82 ? 0.613 3.637 12.733 1.00 76.88 82 CYS A N 1
ATOM 656 C CA . CYS A 1 82 ? -0.356 3.157 11.740 1.00 76.88 82 CYS A CA 1
ATOM 657 C C . CYS A 1 82 ? -1.360 2.130 12.293 1.00 76.88 82 CYS A C 1
ATOM 659 O O . CYS A 1 82 ? -2.290 1.750 11.584 1.00 76.88 82 CYS A O 1
ATOM 661 N N . CYS A 1 83 ? -1.169 1.673 13.530 1.00 81.38 83 CYS A N 1
ATOM 662 C CA . CYS A 1 83 ? -2.034 0.728 14.216 1.00 81.38 83 CYS A CA 1
ATOM 663 C C . CYS A 1 83 ? -2.850 1.473 15.273 1.00 81.38 83 CYS A C 1
ATOM 665 O O . CYS A 1 83 ? -2.314 2.247 16.066 1.00 81.38 83 CYS A O 1
ATOM 667 N N . PHE A 1 84 ? -4.150 1.233 15.293 1.00 83.44 84 PHE A N 1
ATOM 668 C CA . PHE A 1 84 ? -5.078 1.882 16.211 1.00 83.44 84 PHE A CA 1
ATOM 669 C C . PHE A 1 84 ? -6.267 0.971 16.501 1.00 83.44 84 PHE A C 1
ATOM 671 O O . PHE A 1 84 ? -6.601 0.096 15.700 1.00 83.44 84 PHE A O 1
ATOM 678 N N . ASP A 1 85 ? -6.938 1.237 17.614 1.00 85.75 85 ASP A N 1
ATOM 679 C CA . ASP A 1 85 ? -8.203 0.596 17.952 1.00 85.75 85 ASP A CA 1
ATOM 680 C C . ASP A 1 85 ? -9.376 1.508 17.604 1.00 85.75 85 ASP A C 1
ATOM 682 O O . ASP A 1 85 ? -9.283 2.736 17.683 1.00 85.75 85 ASP A O 1
ATOM 686 N N . CYS A 1 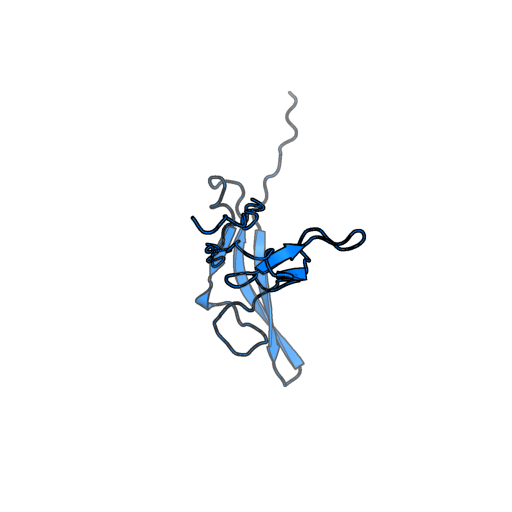86 ? -10.503 0.905 17.240 1.00 85.19 86 CYS A N 1
ATOM 687 C CA . CYS A 1 86 ? -11.756 1.622 17.056 1.00 85.19 86 CYS A CA 1
ATOM 688 C C . CYS A 1 86 ? -12.563 1.558 18.349 1.00 85.19 86 CYS A C 1
ATOM 690 O O . CYS A 1 86 ? -13.038 0.493 18.741 1.00 85.19 86 CYS A O 1
ATOM 692 N N . ILE A 1 87 ? -12.736 2.706 19.001 1.00 87.06 87 ILE A N 1
ATOM 693 C CA . ILE A 1 87 ? -13.556 2.834 20.212 1.00 87.06 87 ILE A CA 1
ATOM 694 C C . ILE A 1 87 ? -14.789 3.690 19.918 1.00 87.06 87 ILE A C 1
ATOM 696 O O . ILE A 1 87 ? -14.694 4.605 19.097 1.00 87.06 87 ILE A O 1
ATOM 700 N N . PRO A 1 88 ? -15.946 3.412 20.541 1.00 86.25 88 PRO A N 1
ATOM 701 C CA . PRO A 1 88 ? -17.159 4.179 20.283 1.00 86.25 88 PRO A CA 1
ATOM 702 C C . PRO A 1 88 ? -16.962 5.658 20.642 1.00 86.25 88 PRO A C 1
ATOM 704 O O . PRO A 1 88 ? -16.241 5.991 21.594 1.00 86.25 88 PRO A O 1
ATOM 707 N N . CYS A 1 89 ? -17.597 6.547 19.876 1.00 85.25 89 CYS A N 1
ATOM 708 C CA . CYS A 1 89 ? -17.761 7.934 20.301 1.00 85.25 89 CYS A CA 1
ATOM 709 C C . CYS A 1 89 ? -18.581 7.968 21.617 1.00 85.25 89 CYS A C 1
ATOM 711 O O . CYS A 1 89 ? -19.348 7.040 21.899 1.00 85.25 89 CYS A O 1
ATOM 713 N N . PRO A 1 90 ? -18.396 9.003 22.453 1.00 84.25 90 PRO A N 1
ATOM 714 C CA . PRO A 1 90 ? -19.219 9.222 23.638 1.00 84.25 90 PRO A CA 1
ATOM 715 C C . PRO A 1 90 ? -20.714 9.312 23.297 1.00 84.25 90 PRO A C 1
ATOM 717 O O . PRO A 1 90 ? -21.093 9.601 22.162 1.00 84.25 90 PRO A O 1
ATOM 720 N N . GLU A 1 91 ? -21.575 9.110 24.297 1.00 79.88 91 GLU A N 1
ATOM 721 C CA . GLU A 1 91 ? -23.008 9.372 24.135 1.00 79.88 91 GLU A CA 1
ATOM 722 C C . GLU A 1 91 ? -23.245 10.817 23.670 1.00 79.88 91 GLU A C 1
ATOM 724 O O . GLU A 1 91 ? -22.675 11.759 24.220 1.00 79.88 91 GLU A O 1
ATOM 729 N N . ASN A 1 92 ? -24.134 10.974 22.685 1.00 77.50 92 ASN A N 1
ATOM 730 C CA . ASN A 1 92 ? -24.441 12.225 21.981 1.00 77.50 92 ASN A CA 1
ATOM 731 C C . ASN A 1 92 ? -23.376 12.715 20.994 1.00 77.50 92 ASN A C 1
ATOM 733 O O . ASN A 1 92 ? -23.450 13.868 20.582 1.00 77.50 92 ASN A O 1
ATOM 737 N N . GLU A 1 93 ? -22.437 11.866 20.572 1.00 81.12 93 GLU A N 1
ATOM 738 C CA . GLU A 1 93 ? -21.510 12.188 19.487 1.00 81.12 93 GLU A CA 1
ATOM 739 C C . GLU A 1 93 ? -21.531 11.141 18.362 1.00 81.12 93 GLU A C 1
ATOM 741 O O . GLU A 1 93 ? -21.737 9.948 18.596 1.00 81.12 93 GLU A O 1
ATOM 746 N N . VAL A 1 94 ? -21.285 11.579 17.125 1.00 74.88 94 VAL A N 1
ATOM 747 C CA . VAL A 1 94 ? -21.190 10.714 15.941 1.00 74.88 94 VAL A CA 1
ATOM 748 C C . VAL A 1 94 ? -19.919 11.008 15.145 1.00 74.88 94 VAL A C 1
ATOM 750 O O . VAL A 1 94 ? -19.460 12.143 15.064 1.00 74.88 94 VAL A O 1
ATOM 753 N N . SER A 1 95 ? -19.347 9.961 14.550 1.00 78.19 95 SER A N 1
ATOM 754 C CA . SER A 1 95 ? -18.319 10.061 13.509 1.00 78.19 95 SER A CA 1
ATOM 755 C C . SER A 1 95 ? -18.987 9.733 12.175 1.00 78.19 95 SER A C 1
ATOM 757 O O . SER A 1 95 ? -19.472 8.612 12.016 1.00 78.19 95 SER A O 1
ATOM 759 N N . ASN A 1 96 ? -19.068 10.705 11.262 1.00 64.81 96 ASN A N 1
ATOM 760 C CA . ASN A 1 96 ? -19.715 10.553 9.948 1.00 64.81 96 ASN A CA 1
ATOM 761 C C . ASN A 1 96 ? -18.732 10.199 8.817 1.00 64.81 96 ASN A C 1
ATOM 763 O O . ASN A 1 96 ? -19.154 9.842 7.719 1.00 64.81 96 ASN A O 1
ATOM 767 N N . GLU A 1 97 ? -17.428 10.267 9.079 1.00 64.12 97 GLU A N 1
ATOM 768 C CA . GLU A 1 97 ? -16.391 10.053 8.073 1.00 64.12 97 GLU A CA 1
ATOM 769 C C . GLU A 1 97 ? -16.149 8.551 7.871 1.00 64.12 97 GLU A C 1
ATOM 771 O O . GLU A 1 97 ? -15.546 7.877 8.710 1.00 64.12 97 GLU A O 1
ATOM 776 N N . THR A 1 98 ? -16.596 8.018 6.733 1.00 55.69 98 THR A N 1
ATOM 777 C CA . THR A 1 98 ? -16.096 6.731 6.232 1.00 55.69 98 THR A CA 1
ATOM 778 C C . THR A 1 98 ? -14.768 7.032 5.561 1.00 55.69 98 THR A C 1
ATOM 780 O O . THR A 1 98 ? -14.712 7.892 4.688 1.00 55.69 98 THR A O 1
ATOM 783 N N . SER A 1 99 ? -13.682 6.390 5.986 1.00 53.97 99 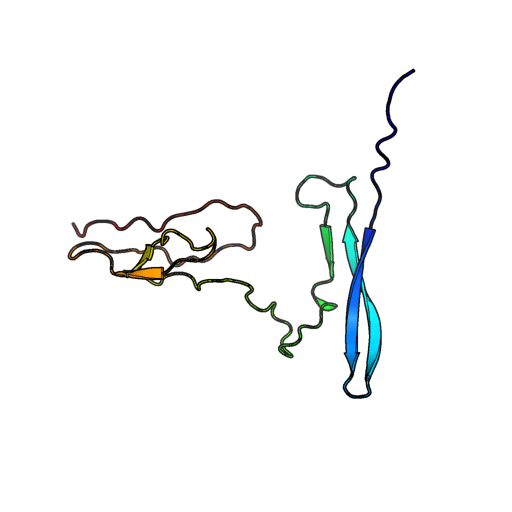SER A N 1
ATOM 784 C CA . SER A 1 99 ? -12.362 6.664 5.415 1.00 53.97 99 SER A CA 1
ATOM 785 C C . SER A 1 99 ? -12.255 6.066 4.004 1.00 53.97 99 SER A C 1
ATOM 787 O O . SER A 1 99 ? -11.642 5.024 3.798 1.00 53.97 99 SER A O 1
ATOM 789 N N . GLU A 1 100 ? -12.872 6.700 3.010 1.00 44.50 100 GLU A N 1
ATOM 790 C CA . GLU A 1 100 ? -12.508 6.492 1.610 1.00 44.50 100 GLU A CA 1
ATOM 791 C C . GLU A 1 100 ? -11.182 7.216 1.379 1.00 44.50 100 GLU A C 1
ATOM 793 O O . GLU A 1 100 ? -11.135 8.369 0.957 1.00 44.50 100 GLU A O 1
ATOM 798 N N . TRP A 1 101 ? -10.077 6.559 1.727 1.00 45.03 101 TRP A N 1
ATOM 799 C CA . TRP A 1 101 ? -8.757 7.055 1.363 1.00 45.03 101 TRP A CA 1
ATOM 800 C C . TRP A 1 101 ? -8.576 6.908 -0.153 1.00 45.03 101 TRP A C 1
ATOM 802 O O . TRP A 1 101 ? -8.527 5.774 -0.641 1.00 45.03 101 TRP A O 1
ATOM 812 N N . PRO A 1 102 ? -8.406 7.995 -0.931 1.00 33.03 102 PRO A N 1
ATOM 813 C CA . PRO A 1 102 ? -7.700 7.862 -2.195 1.00 33.03 102 PRO A CA 1
ATOM 814 C C . PRO A 1 102 ? -6.287 7.344 -1.883 1.00 33.03 102 PRO A C 1
ATOM 816 O O . PRO A 1 102 ? -5.703 7.715 -0.865 1.00 33.03 102 PRO A O 1
ATOM 819 N N . ILE A 1 103 ? -5.750 6.464 -2.734 1.00 32.44 103 ILE A N 1
ATOM 820 C CA . ILE A 1 103 ? -4.413 5.847 -2.613 1.00 32.44 103 ILE A CA 1
ATOM 821 C C . ILE A 1 103 ? -3.329 6.920 -2.816 1.00 32.44 103 ILE A C 1
ATOM 823 O O . ILE A 1 103 ? -2.604 6.937 -3.808 1.00 32.44 103 ILE A O 1
ATOM 827 N N . VAL A 1 104 ? -3.224 7.865 -1.889 1.00 33.69 104 VAL A N 1
ATOM 828 C CA . VAL A 1 104 ? -2.178 8.878 -1.879 1.00 33.69 104 VAL A CA 1
ATOM 829 C C . VAL A 1 104 ? -1.237 8.507 -0.750 1.00 33.69 104 VAL A C 1
ATOM 831 O O . VAL A 1 104 ? -1.628 8.460 0.416 1.00 33.69 104 VAL A O 1
ATOM 834 N N . ILE A 1 105 ? 0.016 8.217 -1.103 1.00 35.88 105 ILE A N 1
ATOM 835 C CA . ILE A 1 105 ? 1.129 8.118 -0.157 1.00 35.88 105 ILE A CA 1
ATOM 836 C C . ILE A 1 105 ? 1.406 9.539 0.356 1.00 35.88 105 ILE A C 1
ATOM 838 O O . ILE A 1 105 ? 2.400 10.163 0.012 1.00 35.88 105 ILE A O 1
ATOM 842 N N . GLU A 1 106 ? 0.497 10.074 1.159 1.00 28.77 106 GLU A N 1
ATOM 843 C CA . GL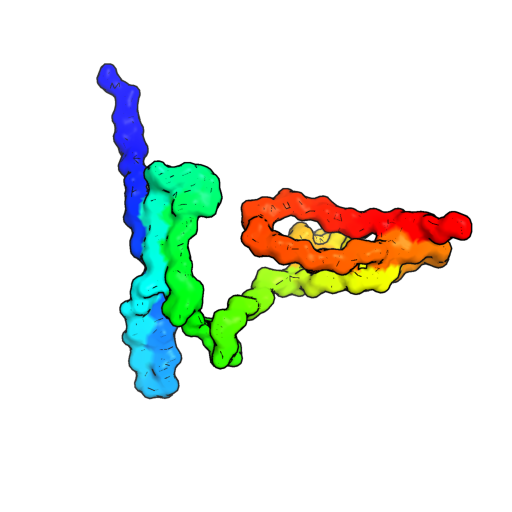U A 1 106 ? 0.751 11.193 2.047 1.00 28.77 106 GLU A CA 1
ATOM 844 C C . GLU A 1 106 ? 0.111 10.856 3.386 1.00 28.77 106 GLU A C 1
ATOM 846 O O . GLU A 1 106 ? -1.100 10.692 3.520 1.00 28.77 106 GLU A O 1
ATOM 851 N N . ILE A 1 107 ? 0.974 10.714 4.390 1.00 34.28 107 ILE A N 1
ATOM 852 C CA . ILE A 1 107 ? 0.613 10.569 5.794 1.00 34.28 107 ILE A CA 1
ATOM 853 C C . ILE A 1 107 ? -0.000 11.903 6.236 1.00 34.28 107 ILE A C 1
ATOM 855 O O . ILE A 1 107 ? 0.647 12.730 6.872 1.00 34.28 107 ILE A O 1
ATOM 859 N N . LEU A 1 108 ? -1.258 12.132 5.886 1.00 30.56 108 LEU A N 1
ATOM 860 C CA . LEU A 1 108 ? -2.115 13.066 6.591 1.00 30.56 108 LEU A CA 1
ATOM 861 C C . LEU A 1 108 ? -2.988 12.207 7.489 1.00 30.56 108 LEU A C 1
ATOM 863 O O . LEU A 1 108 ? -3.901 11.533 7.032 1.00 30.56 108 LEU A O 1
ATOM 867 N N . ILE A 1 109 ? -2.666 12.183 8.782 1.00 41.16 109 ILE A N 1
ATOM 868 C CA . ILE A 1 109 ? -3.512 11.568 9.805 1.00 41.16 109 ILE A CA 1
ATOM 869 C C . ILE A 1 109 ? -4.795 12.407 9.879 1.00 41.16 109 ILE A C 1
ATOM 871 O O . ILE A 1 109 ? -4.908 13.309 10.707 1.00 41.16 109 ILE A O 1
ATOM 875 N N . ILE A 1 110 ? -5.758 12.142 8.998 1.00 42.47 110 ILE A N 1
ATOM 876 C CA . ILE A 1 110 ? -7.119 12.651 9.144 1.00 42.47 110 ILE A CA 1
ATOM 877 C C . ILE A 1 110 ? -7.729 11.840 10.288 1.00 42.47 110 ILE A C 1
ATOM 879 O O . ILE A 1 110 ? -8.025 10.650 10.156 1.00 42.47 110 ILE A O 1
ATOM 883 N N . LYS A 1 111 ? -7.810 12.457 11.469 1.00 50.47 111 LYS A N 1
ATOM 884 C CA . LYS A 1 111 ? -8.537 11.881 12.599 1.00 50.47 111 LYS A CA 1
ATOM 885 C C . LYS A 1 111 ? -10.033 12.068 12.331 1.00 50.47 111 LYS A C 1
ATOM 887 O O . LYS A 1 111 ? -10.422 13.210 12.096 1.00 50.47 111 LYS A O 1
ATOM 892 N N . PRO A 1 112 ? -10.867 11.013 12.397 1.00 56.34 112 PRO A N 1
ATOM 893 C CA . PRO A 1 112 ? -12.309 11.209 12.458 1.00 56.34 112 PRO A CA 1
ATOM 894 C C . PRO A 1 112 ? -12.615 12.012 13.726 1.00 56.34 112 PRO A C 1
ATOM 896 O O . PRO A 1 112 ? -12.289 11.582 14.838 1.00 56.34 112 PRO A O 1
ATOM 899 N N . GLN A 1 113 ? -13.153 13.214 13.550 1.00 63.72 113 GLN A N 1
ATOM 900 C CA . GLN A 1 113 ? -13.560 14.081 14.646 1.00 63.72 113 GLN A CA 1
ATOM 901 C C . GLN A 1 113 ? -14.985 13.679 15.041 1.00 63.72 113 GLN A C 1
ATOM 903 O O . GLN A 1 113 ? -15.877 13.715 14.202 1.00 63.72 113 GLN A O 1
ATOM 908 N N . CYS A 1 114 ? -15.196 13.252 16.291 1.00 76.25 114 CYS A N 1
ATOM 909 C CA . CYS A 1 114 ? -16.555 13.042 16.795 1.00 76.25 114 CYS A CA 1
ATOM 910 C C . CYS A 1 114 ? -17.231 14.422 16.931 1.00 76.25 114 CYS A C 1
ATOM 912 O O . CYS A 1 114 ? -16.627 15.358 17.470 1.00 76.25 114 CYS A O 1
ATOM 914 N N . GLU A 1 115 ? -18.453 14.546 16.419 1.00 73.31 115 GLU A N 1
ATOM 915 C CA . GLU A 1 115 ? -19.278 15.755 16.498 1.00 73.31 115 GLU A CA 1
ATOM 916 C C . GLU A 1 115 ? -20.510 15.499 17.363 1.00 73.31 115 GLU A C 1
ATOM 918 O O . GLU A 1 115 ? -21.102 14.423 17.299 1.00 73.31 115 GLU A O 1
ATOM 923 N N . GLY A 1 116 ? -20.902 16.493 18.162 1.00 70.19 116 GLY A N 1
ATOM 924 C CA . GLY A 1 116 ? -22.102 16.421 18.991 1.00 70.19 116 GLY A CA 1
ATOM 925 C C . GLY A 1 116 ? -23.387 16.402 18.160 1.00 70.19 116 GLY A C 1
ATOM 926 O O . GLY A 1 116 ? -23.488 17.080 17.139 1.00 70.19 116 GLY A O 1
ATOM 927 N N . ILE A 1 117 ? -24.387 15.653 18.618 1.00 67.75 117 ILE A N 1
ATOM 928 C CA . ILE A 1 117 ? -25.754 15.712 18.092 1.00 67.75 117 ILE A CA 1
ATOM 929 C C . ILE A 1 117 ? -26.365 17.062 18.529 1.00 67.75 117 ILE A C 1
ATOM 931 O O . ILE A 1 117 ? -26.284 17.376 19.720 1.00 67.75 117 ILE A O 1
ATOM 935 N N . PRO A 1 118 ? -26.924 17.875 17.609 1.00 61.22 118 PRO A N 1
ATOM 936 C CA . PRO A 1 118 ? -27.568 19.145 17.952 1.00 61.22 118 PRO A CA 1
ATOM 937 C C . PRO A 1 118 ? -28.819 18.985 18.826 1.00 61.22 118 PRO A C 1
ATOM 939 O O . PRO A 1 118 ? -29.490 17.930 18.736 1.00 61.22 118 PRO A O 1
#

Secondary structure (DSSP, 8-state):
----------EEEEEEEEPTTS-EEEEEEEEE-TTSPTT-SEEE-GGGPPPTTSSSSPPP--SSPPP-TTEEEE--TTS-TT--EEEEPPTTEE--------S-------PPPPEE--

Foldseek 3Di:
DDDPPPPQDKDFDWDWDQDPVRDTDTDGFWIAGPPDPPPPRTDGNLVPDQDPVRDSDDDDPAQDDDADKQWWWADDPPDDPRHTDTDGDPPQWIQPDDPPDDPDPDPPPPTRDTDGHD